Protein AF-A0A7K2A4H3-F1 (afdb_monomer)

Foldseek 3Di:
DQDPQQADDDDDDPDPPDDVPSPAGFDDKDDDPFKIWTQGPVRAIEMEGPDDDDPRHHYDYDD

Structure (mmCIF, N/CA/C/O backbone):
data_AF-A0A7K2A4H3-F1
#
_entry.id   AF-A0A7K2A4H3-F1
#
loop_
_atom_site.group_PDB
_atom_site.id
_atom_site.type_symbol
_atom_site.label_atom_id
_atom_site.label_alt_id
_atom_site.label_comp_id
_atom_site.label_asym_id
_atom_site.label_entity_id
_atom_site.label_seq_id
_atom_site.pdbx_PDB_ins_code
_atom_site.Cartn_x
_atom_site.Cartn_y
_atom_site.Cartn_z
_atom_site.occupancy
_atom_site.B_iso_or_equiv
_atom_site.auth_seq_id
_atom_site.auth_comp_id
_atom_site.auth_asym_id
_atom_site.auth_atom_id
_atom_site.pdbx_PDB_model_num
ATOM 1 N N . ALA A 1 1 ? 1.421 -4.483 5.766 1.00 83.81 1 ALA A N 1
ATOM 2 C CA . ALA A 1 1 ? -0.026 -4.766 5.670 1.00 83.81 1 ALA A CA 1
ATOM 3 C C . ALA A 1 1 ? -0.824 -3.555 6.140 1.00 83.81 1 ALA A C 1
ATOM 5 O O . ALA A 1 1 ? -0.217 -2.552 6.505 1.00 83.81 1 ALA A O 1
ATOM 6 N N . ILE A 1 2 ? -2.152 -3.657 6.123 1.00 88.56 2 ILE A N 1
ATOM 7 C CA . ILE A 1 2 ? -3.050 -2.673 6.735 1.00 88.56 2 ILE A CA 1
ATOM 8 C C . ILE A 1 2 ? -3.126 -2.982 8.236 1.00 88.56 2 ILE A C 1
ATOM 10 O O . ILE A 1 2 ? -3.341 -4.136 8.615 1.00 88.56 2 ILE A O 1
ATOM 14 N N . ALA A 1 3 ? -2.846 -1.985 9.068 1.00 87.88 3 ALA A N 1
ATOM 15 C CA . ALA A 1 3 ? -2.935 -2.063 10.519 1.00 87.88 3 ALA A CA 1
ATOM 16 C C . ALA A 1 3 ? -4.392 -1.903 10.990 1.00 87.88 3 ALA A C 1
ATOM 18 O O . ALA A 1 3 ? -5.284 -1.597 10.205 1.00 87.88 3 ALA A O 1
ATOM 19 N N . THR A 1 4 ? -4.655 -2.123 12.280 1.00 92.94 4 THR A N 1
ATOM 20 C CA . THR A 1 4 ? -6.015 -2.025 12.850 1.00 92.94 4 THR A CA 1
ATOM 21 C C . THR A 1 4 ? -6.582 -0.604 12.863 1.00 92.94 4 THR A C 1
ATOM 23 O O . THR A 1 4 ? -7.758 -0.428 13.154 1.00 92.94 4 THR A O 1
ATOM 26 N N . ASP A 1 5 ? -5.749 0.400 12.601 1.00 92.00 5 ASP A N 1
ATOM 27 C CA . ASP A 1 5 ? -6.123 1.807 12.432 1.00 92.00 5 ASP A CA 1
ATOM 28 C C . ASP A 1 5 ? -6.228 2.214 10.948 1.00 92.00 5 ASP A C 1
ATOM 30 O O . ASP A 1 5 ? -6.177 3.397 10.619 1.00 92.00 5 ASP A O 1
ATOM 34 N N . ASP A 1 6 ? -6.338 1.229 10.050 1.00 91.56 6 ASP A N 1
ATOM 35 C CA . ASP A 1 6 ? -6.407 1.371 8.593 1.00 91.56 6 ASP A CA 1
ATOM 36 C C . ASP A 1 6 ? -5.167 2.007 7.937 1.00 91.56 6 ASP A C 1
ATOM 38 O O . ASP A 1 6 ? -5.166 2.288 6.734 1.00 91.56 6 ASP A O 1
ATOM 42 N N . THR A 1 7 ? -4.074 2.205 8.678 1.00 88.94 7 THR A N 1
ATOM 43 C CA . THR A 1 7 ? -2.818 2.705 8.109 1.00 88.94 7 THR A CA 1
ATOM 44 C C . THR A 1 7 ? -2.020 1.587 7.440 1.00 88.94 7 THR A C 1
A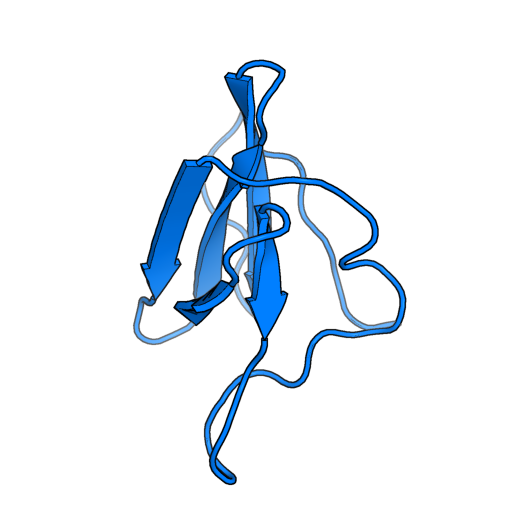TOM 46 O O . THR A 1 7 ? -2.073 0.417 7.828 1.00 88.94 7 THR A O 1
ATOM 49 N N . ILE A 1 8 ? -1.235 1.926 6.415 1.00 85.88 8 ILE A N 1
ATOM 50 C CA . ILE A 1 8 ? -0.312 0.969 5.796 1.00 85.88 8 ILE A CA 1
ATOM 51 C C . ILE A 1 8 ? 1.012 0.998 6.554 1.00 85.88 8 ILE A C 1
ATOM 53 O O . ILE A 1 8 ? 1.741 1.986 6.523 1.00 85.88 8 ILE A O 1
ATOM 57 N N . THR A 1 9 ? 1.357 -0.130 7.172 1.00 79.88 9 THR A N 1
ATOM 58 C CA . THR A 1 9 ? 2.675 -0.355 7.775 1.00 79.88 9 THR A CA 1
ATOM 59 C C . THR A 1 9 ? 3.474 -1.342 6.928 1.00 79.88 9 THR A C 1
ATOM 61 O O . THR A 1 9 ? 2.984 -2.419 6.571 1.00 79.88 9 THR A O 1
ATOM 64 N N . CYS A 1 10 ? 4.725 -1.000 6.622 1.00 77.56 10 CYS A N 1
ATOM 65 C CA . CYS A 1 10 ? 5.666 -1.868 5.913 1.00 77.56 10 CYS A CA 1
ATOM 66 C C . CYS A 1 10 ? 6.722 -2.414 6.881 1.00 77.56 10 CYS A C 1
ATOM 68 O O . CYS A 1 10 ? 7.225 -1.681 7.727 1.00 77.56 10 CYS A O 1
ATOM 70 N N . TRP A 1 11 ? 7.094 -3.684 6.725 1.00 74.88 11 TRP A N 1
ATOM 71 C CA . TRP A 1 11 ? 8.176 -4.324 7.477 1.00 74.88 11 TRP A CA 1
ATOM 72 C C . TRP A 1 11 ? 9.066 -5.145 6.539 1.00 74.88 11 TRP A C 1
ATOM 74 O O . TRP A 1 11 ? 8.582 -5.708 5.557 1.00 74.88 11 TRP A O 1
ATOM 84 N N . GLY A 1 12 ? 10.363 -5.215 6.855 1.00 66.75 12 GLY A N 1
ATOM 85 C CA . GLY A 1 12 ? 11.393 -5.831 6.010 1.00 66.75 12 GLY A CA 1
ATOM 86 C C . GLY A 1 12 ? 12.110 -4.837 5.086 1.00 66.75 12 GLY A C 1
ATOM 87 O O . GLY A 1 12 ? 11.632 -3.729 4.847 1.00 66.75 12 GLY A O 1
ATOM 88 N N . ASP A 1 13 ? 13.273 -5.242 4.571 1.00 65.25 13 ASP A N 1
ATOM 89 C CA . ASP A 1 13 ? 14.194 -4.358 3.833 1.00 65.25 13 ASP A CA 1
ATOM 90 C C . ASP A 1 13 ? 13.835 -4.167 2.353 1.00 65.25 13 ASP A C 1
ATOM 92 O O . ASP A 1 13 ? 14.314 -3.240 1.703 1.00 65.25 13 ASP A O 1
ATOM 96 N N . THR A 1 14 ? 12.981 -5.036 1.813 1.00 62.12 14 THR A N 1
ATOM 97 C CA . THR A 1 14 ? 12.562 -5.023 0.404 1.00 62.12 14 THR A CA 1
ATOM 98 C C . THR A 1 14 ? 11.218 -4.340 0.181 1.00 62.12 14 THR A C 1
ATOM 100 O O . THR A 1 14 ? 10.824 -4.117 -0.964 1.00 62.12 14 THR A O 1
ATOM 103 N N . ALA A 1 15 ? 10.498 -3.995 1.252 1.00 60.75 15 ALA A N 1
ATOM 104 C CA . ALA A 1 15 ? 9.239 -3.286 1.121 1.00 60.75 15 ALA A CA 1
ATOM 105 C C . ALA A 1 15 ? 9.518 -1.854 0.639 1.00 60.75 15 ALA A C 1
ATOM 107 O O . ALA A 1 15 ? 10.404 -1.188 1.190 1.00 60.75 15 ALA A O 1
ATOM 108 N N . PRO A 1 16 ? 8.761 -1.332 -0.346 1.00 58.75 16 PRO A N 1
ATOM 109 C CA . PRO A 1 16 ? 8.791 0.086 -0.651 1.00 58.75 16 PRO A CA 1
ATOM 110 C C . PRO A 1 16 ? 8.480 0.828 0.645 1.00 58.75 16 PRO A C 1
ATOM 112 O O . PRO A 1 16 ? 7.352 0.770 1.141 1.00 58.75 16 PRO A O 1
ATOM 115 N N . ARG A 1 17 ? 9.498 1.463 1.246 1.00 62.47 17 ARG A N 1
ATOM 116 C CA . ARG A 1 17 ? 9.257 2.287 2.426 1.00 62.47 17 ARG A CA 1
ATOM 117 C C . ARG A 1 17 ? 8.233 3.328 2.034 1.00 62.47 17 ARG A C 1
ATOM 119 O O . ARG A 1 17 ? 8.448 3.980 0.996 1.00 62.47 17 ARG A O 1
ATOM 126 N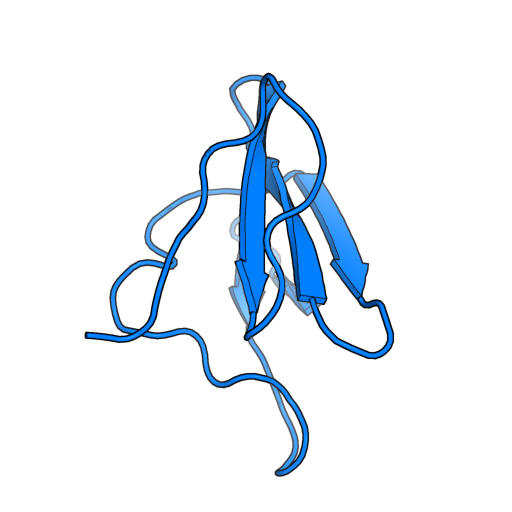 N . PRO A 1 18 ? 7.151 3.444 2.812 1.00 56.28 18 PRO A N 1
ATOM 127 C CA . PRO A 1 18 ? 6.203 4.476 2.550 1.00 56.28 18 PRO A CA 1
ATOM 128 C C . PRO A 1 18 ? 6.957 5.809 2.618 1.00 56.28 18 PRO A C 1
ATOM 130 O O . PRO A 1 18 ? 7.550 6.121 3.644 1.00 56.28 18 PRO A O 1
ATOM 133 N N . ALA A 1 19 ? 7.055 6.535 1.497 1.00 54.75 19 ALA A N 1
ATOM 134 C CA . ALA A 1 19 ? 7.474 7.935 1.518 1.00 54.75 19 ALA A CA 1
ATOM 135 C C . ALA A 1 19 ? 6.561 8.693 2.497 1.00 54.75 19 ALA A C 1
ATOM 137 O O . ALA A 1 19 ? 5.478 8.218 2.807 1.00 54.75 19 ALA A O 1
ATOM 138 N N . ASP A 1 20 ? 6.896 9.888 2.952 1.00 52.97 20 ASP A N 1
ATOM 139 C CA . ASP A 1 20 ? 6.041 10.622 3.905 1.00 52.97 20 ASP A CA 1
ATOM 140 C C . ASP A 1 20 ? 4.604 10.943 3.381 1.00 52.97 20 ASP A C 1
ATOM 142 O O . ASP A 1 20 ? 3.803 11.573 4.063 1.00 52.97 20 ASP A O 1
ATOM 146 N N . GLY A 1 21 ? 4.241 10.477 2.176 1.00 51.22 21 GLY A N 1
ATOM 147 C CA . GLY A 1 21 ? 2.940 10.591 1.516 1.00 51.22 21 GLY A CA 1
ATOM 148 C C . GLY A 1 21 ? 1.947 9.428 1.683 1.00 51.22 21 GLY A C 1
ATOM 149 O O . GLY A 1 21 ? 0.945 9.427 0.974 1.00 51.22 21 GLY A O 1
ATOM 150 N N . PHE A 1 22 ? 2.161 8.461 2.585 1.00 64.69 22 PHE A N 1
ATOM 151 C CA . PHE A 1 22 ? 1.154 7.412 2.886 1.00 64.69 22 PHE A CA 1
ATOM 152 C C . PHE A 1 22 ? 0.079 7.842 3.878 1.00 64.69 22 PHE A C 1
ATOM 154 O O . PHE A 1 22 ? -0.706 7.010 4.329 1.00 64.69 22 PHE A O 1
ATOM 161 N N . ALA A 1 23 ? 0.024 9.132 4.206 1.00 67.06 23 ALA A N 1
ATOM 162 C CA . ALA A 1 23 ? -1.042 9.694 5.016 1.00 67.06 23 ALA A CA 1
ATOM 163 C C . ALA A 1 23 ? -2.409 9.343 4.399 1.00 67.06 23 ALA A C 1
ATOM 165 O O . ALA A 1 23 ? -2.722 9.747 3.279 1.00 67.06 23 ALA A O 1
ATOM 166 N N . GLY A 1 24 ? -3.195 8.546 5.122 1.00 79.56 24 GLY A N 1
ATOM 167 C CA . GLY A 1 24 ? -4.501 8.066 4.685 1.00 79.56 24 GLY A CA 1
ATOM 168 C C . GLY A 1 24 ? -4.886 6.749 5.351 1.00 79.56 24 GLY A C 1
ATOM 169 O O . GLY A 1 24 ? -4.047 6.067 5.941 1.00 79.56 24 GLY A O 1
ATOM 170 N N . THR A 1 25 ? -6.166 6.405 5.242 1.00 91.56 25 THR A N 1
ATOM 171 C CA . THR A 1 25 ? -6.725 5.128 5.689 1.00 91.56 25 THR A CA 1
ATOM 172 C C . THR A 1 25 ? -7.116 4.289 4.479 1.00 91.56 25 THR A C 1
ATOM 174 O O . THR A 1 25 ? -7.657 4.805 3.496 1.00 91.56 25 THR A O 1
ATOM 177 N N . TYR A 1 26 ? -6.835 2.991 4.536 1.00 92.06 26 TYR A N 1
ATOM 178 C CA . TYR A 1 26 ? -6.959 2.074 3.409 1.00 92.06 26 TYR A CA 1
ATOM 179 C C . TYR A 1 26 ? -7.680 0.799 3.822 1.00 92.06 26 TYR A C 1
ATOM 181 O O . TYR A 1 26 ? -7.471 0.281 4.912 1.00 92.06 26 TYR A O 1
ATOM 189 N N . LYS A 1 27 ? -8.484 0.255 2.908 1.00 94.88 27 LYS A N 1
ATOM 190 C CA . LYS A 1 27 ? -9.252 -0.983 3.125 1.00 94.88 27 LYS A CA 1
ATOM 191 C C . LYS A 1 27 ? -8.753 -2.173 2.309 1.00 94.88 27 LYS A C 1
ATOM 193 O O . LYS A 1 27 ? -9.134 -3.308 2.576 1.00 94.88 27 LYS A O 1
ATOM 198 N N . ALA A 1 28 ? -7.898 -1.931 1.317 1.00 93.19 28 ALA A N 1
ATOM 199 C CA . ALA A 1 28 ? -7.241 -2.983 0.550 1.00 93.19 28 ALA A CA 1
ATOM 200 C C . ALA A 1 28 ? -5.874 -2.518 0.046 1.00 93.19 28 ALA A C 1
ATOM 202 O O . ALA A 1 28 ? -5.688 -1.344 -0.267 1.00 93.19 28 ALA A O 1
ATOM 203 N N . VAL A 1 29 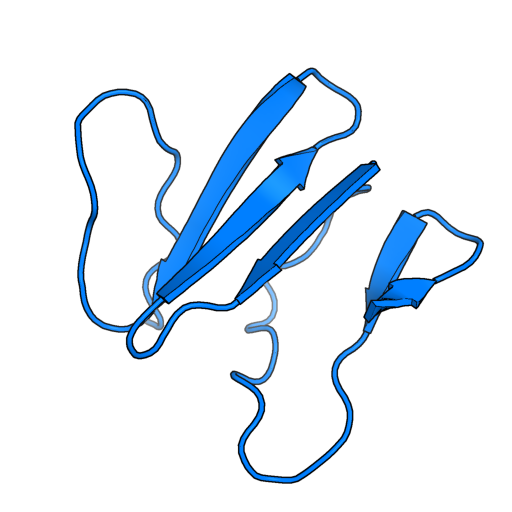? -4.929 -3.452 -0.062 1.00 89.50 29 VAL A N 1
ATOM 204 C CA . VAL A 1 29 ? -3.600 -3.218 -0.636 1.00 89.50 29 VAL A CA 1
ATOM 205 C C . VAL A 1 29 ? -3.185 -4.419 -1.480 1.00 89.50 29 VAL A C 1
ATOM 207 O O . VAL A 1 29 ? -3.412 -5.564 -1.093 1.00 89.50 29 VAL A O 1
ATOM 210 N N . SER A 1 30 ? -2.573 -4.153 -2.630 1.00 89.56 30 SER A N 1
ATOM 211 C CA . SER A 1 30 ? -2.010 -5.153 -3.534 1.00 89.56 30 SER A CA 1
ATOM 212 C C . SER A 1 30 ? -0.578 -4.773 -3.889 1.00 89.56 30 SER A C 1
ATOM 214 O O . SER A 1 30 ? -0.309 -3.649 -4.318 1.00 89.56 30 SER A O 1
ATOM 216 N N . VAL A 1 31 ? 0.344 -5.713 -3.686 1.00 84.88 31 VAL A N 1
ATOM 217 C CA . VAL A 1 31 ? 1.778 -5.535 -3.937 1.00 84.88 31 VAL A CA 1
ATOM 218 C C . VAL A 1 31 ? 2.139 -6.299 -5.206 1.00 84.88 31 VAL A C 1
ATOM 220 O O . VAL A 1 31 ? 2.042 -7.524 -5.246 1.00 84.88 31 VAL A O 1
ATOM 223 N N . GLY A 1 32 ? 2.544 -5.572 -6.245 1.00 81.12 32 GLY A N 1
ATOM 224 C CA . GLY A 1 32 ? 3.094 -6.130 -7.476 1.00 81.12 32 GLY A CA 1
ATOM 225 C C . GLY A 1 32 ? 4.625 -6.107 -7.489 1.00 81.12 32 GLY A C 1
ATOM 226 O O . GLY A 1 32 ? 5.272 -5.683 -6.535 1.00 81.12 32 GLY A O 1
ATOM 227 N N . PHE A 1 33 ? 5.216 -6.535 -8.608 1.00 80.38 33 PHE A N 1
ATOM 228 C CA . PHE A 1 33 ? 6.676 -6.592 -8.765 1.00 80.38 33 PHE A CA 1
ATOM 229 C C . PHE A 1 33 ? 7.346 -5.204 -8.800 1.00 80.38 33 PHE A C 1
ATOM 231 O O . PHE A 1 33 ? 8.433 -5.034 -8.260 1.00 80.38 33 PHE A O 1
ATOM 238 N N . LEU A 1 34 ? 6.700 -4.207 -9.422 1.00 79.31 34 LEU A N 1
ATOM 239 C CA . LEU A 1 34 ? 7.264 -2.859 -9.625 1.00 79.31 34 LEU A CA 1
ATOM 240 C C . LEU A 1 34 ? 6.438 -1.734 -9.004 1.00 79.31 34 LEU A C 1
ATOM 242 O O . LEU A 1 34 ? 6.885 -0.595 -8.980 1.00 79.31 34 LEU A O 1
ATOM 246 N N . HIS A 1 35 ? 5.228 -2.011 -8.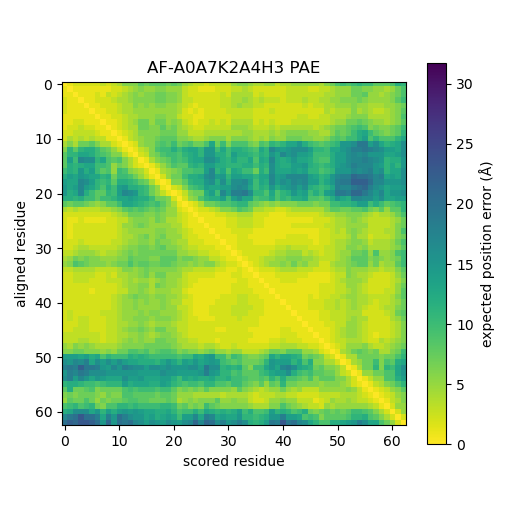542 1.00 80.88 35 HIS A N 1
ATOM 247 C CA . HIS A 1 35 ? 4.371 -1.009 -7.926 1.00 80.88 35 HIS A CA 1
ATOM 248 C C . HIS A 1 35 ? 3.518 -1.659 -6.853 1.00 80.88 35 HIS A C 1
ATOM 250 O O . HIS A 1 35 ? 3.329 -2.875 -6.815 1.00 80.88 35 HIS A O 1
ATOM 256 N N . THR A 1 36 ? 3.001 -0.833 -5.966 1.00 84.44 36 THR A N 1
ATOM 257 C CA . THR A 1 36 ? 2.005 -1.223 -4.980 1.00 84.44 36 THR A CA 1
ATOM 258 C C . THR A 1 36 ? 0.834 -0.265 -5.108 1.00 84.44 36 THR A C 1
ATOM 260 O O . THR A 1 36 ? 1.022 0.917 -5.390 1.00 84.44 36 THR A O 1
ATOM 263 N N . CYS A 1 37 ? -0.369 -0.794 -4.945 1.00 88.06 37 CYS A N 1
ATOM 264 C CA . CYS A 1 37 ? -1.612 -0.048 -5.037 1.00 88.06 37 CYS A CA 1
ATOM 265 C C . CYS A 1 37 ? -2.459 -0.302 -3.800 1.00 88.06 37 CYS A C 1
ATOM 267 O O . CYS A 1 37 ? -2.466 -1.413 -3.267 1.00 88.06 37 CYS A O 1
ATOM 269 N N . ALA A 1 38 ? -3.208 0.704 -3.377 1.00 89.50 38 ALA A N 1
ATOM 270 C CA . ALA A 1 38 ? -4.164 0.600 -2.294 1.00 89.50 38 ALA A CA 1
ATOM 271 C C . ALA A 1 38 ? -5.484 1.283 -2.644 1.00 89.50 38 ALA A C 1
ATOM 273 O O . ALA A 1 38 ? -5.526 2.239 -3.422 1.00 89.50 38 ALA A O 1
ATOM 274 N N . ILE A 1 39 ? -6.554 0.768 -2.042 1.00 92.25 39 ILE A N 1
ATOM 275 C CA . ILE A 1 39 ? -7.888 1.361 -2.078 1.00 92.25 39 ILE A CA 1
ATOM 276 C C . ILE A 1 39 ? -8.077 2.088 -0.753 1.00 92.25 39 ILE A C 1
ATOM 278 O O . ILE A 1 39 ? -8.062 1.457 0.312 1.00 92.25 39 ILE A O 1
ATOM 282 N N . ALA A 1 40 ? -8.221 3.405 -0.822 1.00 91.31 40 ALA A N 1
ATOM 283 C CA . ALA A 1 40 ? -8.517 4.234 0.332 1.00 91.31 40 ALA A CA 1
ATOM 284 C C . ALA A 1 40 ? -9.948 3.983 0.841 1.00 91.31 40 ALA A C 1
ATOM 286 O O . ALA A 1 40 ? -10.796 3.392 0.162 1.00 91.31 40 ALA A O 1
ATOM 287 N N . THR A 1 41 ? -10.230 4.407 2.069 1.00 94.19 41 THR A N 1
ATOM 288 C CA . THR A 1 41 ? -11.572 4.280 2.663 1.00 94.19 41 THR A CA 1
ATOM 289 C C . THR A 1 41 ? -12.638 5.080 1.908 1.00 94.19 41 THR A C 1
ATOM 291 O O . THR A 1 41 ? -13.804 4.690 1.938 1.00 94.19 41 THR A O 1
ATOM 294 N N . ASP A 1 42 ? -12.234 6.116 1.168 1.00 93.06 42 ASP A N 1
ATOM 295 C CA . ASP A 1 42 ? -13.069 6.940 0.283 1.00 93.06 42 ASP A CA 1
ATOM 296 C C . ASP A 1 42 ? -13.224 6.383 -1.149 1.00 93.06 42 ASP A C 1
ATOM 298 O O . ASP A 1 42 ? -13.664 7.101 -2.044 1.00 93.06 42 ASP A O 1
ATOM 302 N N . ASP A 1 43 ? -12.854 5.117 -1.375 1.00 92.50 43 ASP A N 1
ATOM 303 C CA . ASP A 1 43 ? -12.886 4.427 -2.675 1.00 92.50 43 ASP A CA 1
ATOM 304 C C . ASP A 1 43 ? -11.900 4.949 -3.734 1.00 92.50 43 ASP A C 1
ATOM 306 O O . ASP A 1 43 ? -11.891 4.460 -4.869 1.00 92.50 43 ASP A O 1
ATOM 310 N N . THR A 1 44 ? -10.998 5.868 -3.385 1.00 89.81 44 THR A N 1
ATOM 311 C CA . THR A 1 44 ? -9.941 6.296 -4.308 1.00 89.81 44 THR A CA 1
ATOM 312 C C . THR A 1 44 ? -8.818 5.262 -4.413 1.00 89.81 44 THR A C 1
ATOM 314 O O . THR A 1 44 ? -8.455 4.584 -3.448 1.00 89.81 44 THR A O 1
ATOM 317 N N . ILE A 1 45 ? -8.244 5.135 -5.615 1.00 89.44 45 ILE A N 1
ATOM 318 C CA . ILE A 1 45 ? -7.095 4.261 -5.869 1.00 89.44 45 ILE A CA 1
ATOM 319 C C . ILE A 1 45 ? -5.819 5.096 -5.827 1.00 89.44 45 ILE A C 1
ATOM 321 O O . ILE A 1 45 ? -5.651 6.044 -6.602 1.00 89.44 45 ILE A O 1
ATOM 325 N N . VAL A 1 46 ? -4.901 4.698 -4.950 1.00 86.88 46 VAL A N 1
ATOM 326 C CA . VAL A 1 46 ? -3.572 5.297 -4.815 1.00 86.88 46 VAL A CA 1
ATOM 327 C C . VAL A 1 46 ? -2.526 4.238 -5.129 1.00 86.88 46 VAL A C 1
ATOM 329 O O . VAL A 1 46 ? -2.534 3.166 -4.528 1.00 86.88 46 VAL A O 1
ATOM 332 N N . CYS A 1 47 ? -1.609 4.532 -6.045 1.00 86.00 47 CYS A N 1
ATOM 333 C CA . CYS A 1 47 ? -0.508 3.637 -6.385 1.00 86.00 47 CYS A CA 1
ATOM 334 C C . CYS A 1 47 ? 0.844 4.348 -6.316 1.00 86.00 47 CYS A C 1
ATOM 336 O O . CYS A 1 47 ? 0.955 5.561 -6.497 1.00 86.00 47 CYS A O 1
ATOM 338 N N . TRP A 1 48 ? 1.890 3.575 -6.045 1.00 83.06 48 TRP A N 1
ATOM 339 C CA . TRP A 1 48 ? 3.258 4.059 -5.909 1.00 83.06 48 TRP A CA 1
ATOM 3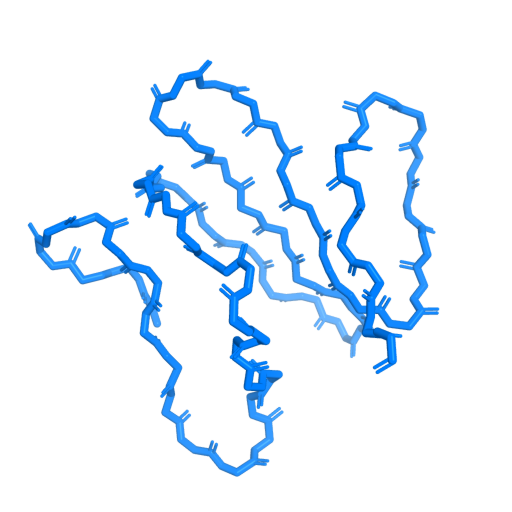40 C C . TRP A 1 48 ? 4.263 3.032 -6.419 1.00 83.06 48 TRP A C 1
ATOM 342 O O . TRP A 1 48 ? 4.049 1.821 -6.338 1.00 83.06 48 TRP A O 1
ATOM 352 N N . GLY A 1 49 ? 5.391 3.529 -6.917 1.00 78.12 49 GLY A N 1
ATOM 353 C CA . GLY A 1 49 ? 6.468 2.714 -7.471 1.00 78.12 49 GLY A CA 1
ATOM 354 C C . GLY A 1 49 ? 7.065 3.321 -8.742 1.00 78.12 49 GLY A C 1
ATOM 355 O O . GLY A 1 49 ? 6.553 4.318 -9.247 1.00 78.12 49 GLY A O 1
ATOM 356 N N . PRO A 1 50 ? 8.165 2.745 -9.254 1.00 73.81 50 PRO A N 1
ATOM 357 C CA . PRO A 1 50 ? 8.879 3.223 -10.440 1.00 73.81 50 PRO A CA 1
ATOM 358 C C . PRO A 1 50 ? 8.084 3.211 -11.752 1.00 73.81 50 PRO A C 1
ATOM 360 O O . PRO A 1 50 ? 8.544 3.812 -12.719 1.00 73.81 50 PRO A O 1
ATOM 363 N N . VAL A 1 51 ? 6.939 2.525 -11.824 1.00 72.94 51 VAL A N 1
ATOM 364 C CA . VAL A 1 51 ? 6.167 2.400 -13.068 1.00 72.94 51 VAL A CA 1
ATOM 365 C C . VAL A 1 51 ? 4.739 2.909 -12.861 1.00 72.94 51 VAL A C 1
ATOM 367 O O . VAL A 1 51 ? 4.038 2.356 -12.010 1.00 72.94 51 VAL A O 1
ATOM 370 N N . PRO A 1 52 ? 4.288 3.921 -13.627 1.00 69.56 52 PRO A N 1
ATOM 371 C CA . PRO A 1 52 ? 2.892 4.339 -13.632 1.00 69.56 52 PRO A CA 1
ATOM 372 C C . PRO A 1 52 ? 2.015 3.265 -14.293 1.00 69.56 52 PRO A C 1
ATOM 374 O O . PRO A 1 52 ? 2.395 2.653 -15.289 1.00 69.56 52 PRO A O 1
ATOM 377 N N . ALA A 1 53 ? 0.833 3.036 -13.737 1.00 65.88 53 ALA A N 1
ATOM 378 C CA . ALA A 1 53 ? -0.215 2.173 -14.285 1.00 65.88 53 ALA A CA 1
ATOM 379 C C . ALA A 1 53 ? -1.354 3.031 -14.904 1.00 65.88 53 ALA A C 1
ATOM 381 O O . ALA A 1 53 ? -1.195 4.253 -14.985 1.00 65.88 53 ALA A O 1
ATOM 382 N N . PRO A 1 54 ? -2.441 2.426 -15.432 1.00 66.50 54 PRO A N 1
ATOM 383 C CA . PRO A 1 54 ? -3.354 3.086 -16.371 1.00 66.50 54 PRO A CA 1
ATOM 384 C C . PRO A 1 54 ? -4.144 4.269 -15.780 1.00 66.50 54 PRO A C 1
ATOM 386 O O . PRO A 1 54 ? -4.095 4.548 -14.581 1.00 66.50 54 PRO A O 1
ATOM 389 N N . GLU A 1 55 ? -4.856 4.986 -16.656 1.00 71.44 55 GLU A N 1
ATOM 390 C CA . GLU A 1 55 ? -5.638 6.185 -16.327 1.00 71.44 55 GLU A CA 1
ATOM 391 C C . GLU A 1 55 ? -6.632 5.962 -15.170 1.00 71.44 55 GLU A C 1
ATOM 393 O O . GLU A 1 55 ? -7.207 4.885 -15.019 1.00 71.44 55 GLU A O 1
ATOM 398 N N . GLY A 1 56 ? -6.850 7.005 -14.359 1.00 73.12 56 GLY A N 1
ATOM 399 C CA . GLY A 1 56 ? -7.798 6.985 -13.233 1.00 73.12 56 GLY A CA 1
ATOM 400 C C . GLY A 1 56 ? -7.194 6.645 -11.866 1.00 73.12 56 GLY A C 1
ATOM 401 O O . GLY A 1 56 ? -7.925 6.544 -10.884 1.00 73.12 56 GLY A O 1
ATOM 402 N N . VAL A 1 57 ? -5.871 6.504 -11.777 1.00 78.50 57 VAL A N 1
ATOM 403 C CA . VAL A 1 57 ? -5.151 6.197 -10.534 1.00 78.50 57 VAL A CA 1
ATOM 404 C C . VAL A 1 57 ? -4.339 7.400 -10.058 1.00 78.50 57 VAL A C 1
ATOM 406 O O . VAL A 1 57 ? -3.619 8.026 -10.839 1.00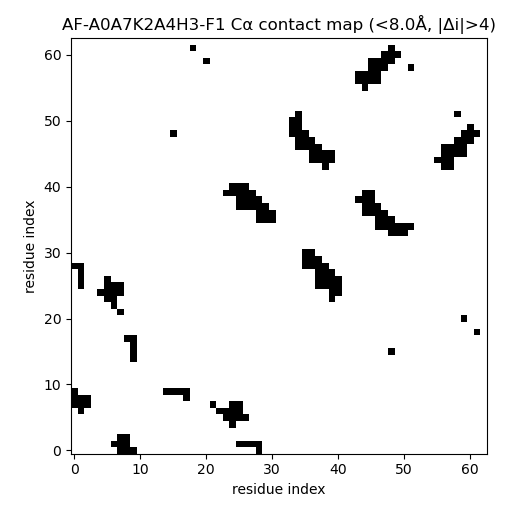 78.50 57 VAL A O 1
ATOM 409 N N . ARG A 1 58 ? -4.396 7.703 -8.756 1.00 82.12 58 ARG A N 1
ATOM 410 C CA . ARG A 1 58 ? -3.519 8.707 -8.142 1.00 82.12 58 ARG A CA 1
ATOM 411 C C . ARG A 1 58 ? -2.127 8.109 -7.923 1.00 82.12 58 ARG A C 1
ATOM 413 O O . ARG A 1 58 ? -1.965 7.189 -7.126 1.00 82.12 58 ARG A O 1
ATOM 420 N N . TRP A 1 59 ? -1.122 8.656 -8.607 1.00 81.06 59 TRP A N 1
ATOM 421 C CA . TRP A 1 59 ? 0.267 8.190 -8.536 1.00 81.06 59 TRP A CA 1
ATOM 422 C C . TRP A 1 59 ? 1.103 9.000 -7.550 1.00 81.06 59 TRP A C 1
ATOM 424 O O . TRP A 1 59 ? 1.163 10.225 -7.639 1.00 81.06 59 TRP A O 1
ATOM 434 N N . LEU A 1 60 ? 1.790 8.310 -6.641 1.00 74.75 60 LEU A N 1
ATOM 435 C CA . LEU A 1 60 ? 2.807 8.898 -5.774 1.00 74.75 60 LEU A CA 1
ATOM 436 C C . LEU A 1 60 ? 4.197 8.546 -6.321 1.00 74.75 60 LEU A C 1
ATOM 438 O O . LEU A 1 60 ? 4.624 7.390 -6.268 1.00 74.75 60 LEU A O 1
ATOM 442 N N . THR A 1 61 ? 4.914 9.540 -6.843 1.00 63.78 61 THR A N 1
ATOM 443 C CA . THR A 1 61 ? 6.326 9.410 -7.229 1.00 63.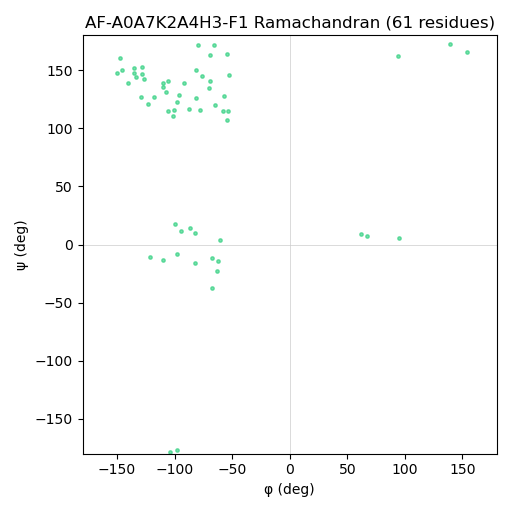78 61 THR A CA 1
ATOM 444 C C . THR A 1 61 ? 7.218 9.816 -6.059 1.00 63.78 61 THR A C 1
ATOM 446 O O . THR A 1 61 ? 6.928 10.800 -5.380 1.00 63.78 61 THR A O 1
ATOM 449 N N . ARG A 1 62 ? 8.317 9.088 -5.819 1.00 55.50 62 ARG A N 1
ATOM 450 C CA . ARG A 1 62 ? 9.372 9.574 -4.915 1.00 55.50 62 ARG A CA 1
ATOM 451 C C . ARG A 1 62 ? 9.999 10.821 -5.550 1.00 55.50 62 ARG A C 1
ATOM 453 O O . ARG A 1 62 ? 10.473 10.725 -6.678 1.00 55.50 62 ARG A O 1
ATOM 460 N N . SER A 1 63 ? 9.937 11.957 -4.858 1.00 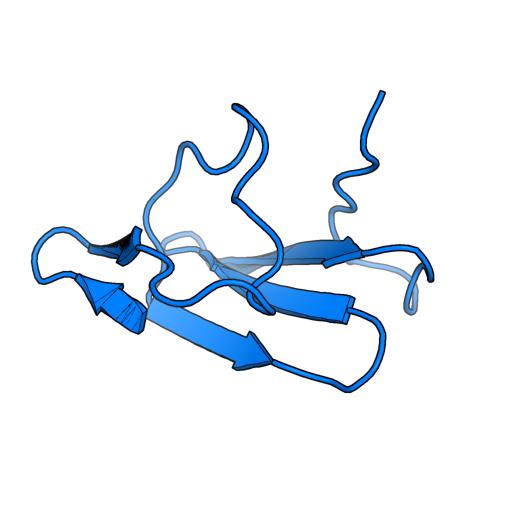51.72 63 SER A N 1
ATOM 461 C CA . SER A 1 63 ? 10.737 13.154 -5.155 1.00 51.72 63 SER A CA 1
ATOM 462 C C . SER A 1 63 ? 12.187 12.948 -4.747 1.00 51.72 63 SER A C 1
ATOM 464 O O . SER A 1 63 ? 12.374 12.372 -3.649 1.00 51.72 63 SER A O 1
#

Sequence (63 aa):
AIATDDTITCWGDTAPRPADGFAGTYKAVSVGFLHTCAIATDDTIVCWGPVPAPEGVRWLTRS

Nearest PDB structures (foldseek):
  8fh3-assembly1_A  TM=6.324E-01  e=5.611E+00  Homo sapiens
  8ffz-assembly1_F  TM=6.263E-01  e=9.555E+00  Saccharomyces cerevisiae S288C
  2n3s-assembly1_A  TM=4.029E-01  e=4.299E+00  Burkholderia thailandensis E264
  6h3n-assembly1_B  TM=3.917E-01  e=4.023E+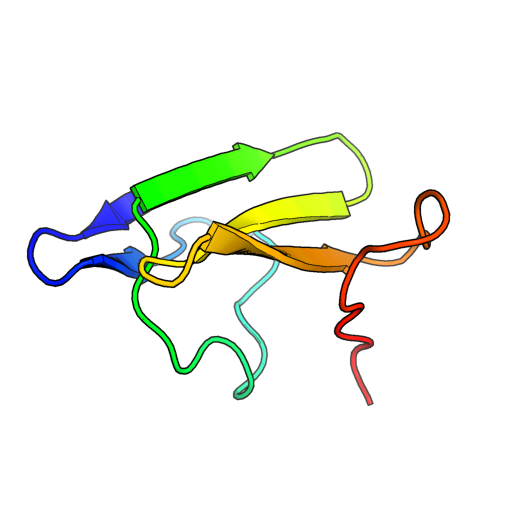00  Pseudomonas aeruginosa PAO1
  8hmd-assembly1_B  TM=3.535E-01  e=7.826E+00  Tetrahymena thermophila

Solvent-accessible surface area (backbone atoms only — not comparable to full-atom values): 4073 Å² total; per-residue (Å²): 88,70,46,99,80,26,32,76,49,78,75,73,92,84,47,78,71,75,56,98,76,63,80,61,45,38,79,48,77,49,80,57,98,59,34,36,38,32,32,32,74,85,72,46,46,41,32,36,48,93,57,90,76,72,92,89,55,47,75,51,72,90,128

Radius of gyration: 11.03 Å; Cα contacts (8 Å, |Δi|>4): 101; chains: 1; bounding box: 27×20×29 Å

Secondary structure (DSSP, 8-state):
-B-TTS-B---SSSS----TT--S-EEEEEE-SS-EEEEETTS-EEEESSS--STT-EEE---

Mean predicted aligned error: 6.31 Å

pLDDT: mean 78.14, std 12.64, range [51.22, 94.88]